Protein AF-A0A6M3KPN0-F1 (afdb_monomer_lite)

Radius of gyration: 13.37 Å; chains: 1; bounding box: 20×21×42 Å

Secondary structure (DSSP, 8-state):
----S---SHHHHHHHSGGGGSS---TTHHHHHHHHHHHHHHHHHHHHHHHH--

Foldseek 3Di:
DADPDDDDDPLCCCLHPPNVVVDDDDVCSSVVSVVVSVVVVVVVVVVVVVVVVD

Organism: NCBI:txid1070528

pLDDT: mean 88.74, std 10.47, range [47.78, 96.75]

Structure (mmCIF, N/CA/C/O backbone):
data_AF-A0A6M3KPN0-F1
#
_entry.id   AF-A0A6M3KPN0-F1
#
loop_
_atom_site.group_PDB
_atom_site.id
_atom_site.type_symbol
_atom_site.label_atom_id
_atom_site.label_alt_id
_atom_site.label_comp_id
_atom_site.label_asym_id
_atom_site.label_entity_id
_atom_site.label_seq_id
_atom_site.pdbx_PDB_ins_code
_atom_site.Cartn_x
_atom_site.Cartn_y
_atom_site.Cartn_z
_atom_site.occupancy
_atom_site.B_iso_or_equiv
_atom_site.auth_seq_id
_atom_site.auth_comp_id
_atom_site.auth_asym_id
_atom_site.auth_atom_id
_atom_site.pdbx_PDB_model_num
ATOM 1 N N . MET A 1 1 ? -13.499 4.940 -2.111 1.00 47.78 1 MET A N 1
ATOM 2 C CA . MET A 1 1 ? -12.050 4.864 -2.433 1.00 47.78 1 MET A CA 1
ATOM 3 C C . MET A 1 1 ? -11.698 3.443 -2.872 1.00 47.78 1 MET A C 1
ATOM 5 O O . MET A 1 1 ? -11.499 2.596 -2.007 1.00 47.78 1 MET A O 1
ATOM 9 N N . GLY A 1 2 ? -11.669 3.180 -4.182 1.00 57.25 2 GLY A N 1
ATOM 10 C CA . GLY A 1 2 ? -11.212 1.909 -4.765 1.00 57.25 2 GLY A CA 1
ATOM 11 C C . GLY A 1 2 ? -9.816 2.041 -5.380 1.00 57.25 2 GLY A C 1
ATOM 12 O O . GLY A 1 2 ? -9.397 3.147 -5.733 1.00 57.25 2 GLY A O 1
ATOM 13 N N . HIS A 1 3 ? -9.086 0.930 -5.478 1.00 68.69 3 HIS A N 1
ATOM 14 C CA . HIS A 1 3 ? -7.860 0.859 -6.271 1.00 68.69 3 HIS A CA 1
ATOM 15 C C . HIS A 1 3 ? -8.222 0.968 -7.761 1.00 68.69 3 HIS A C 1
ATOM 17 O O . HIS A 1 3 ? -9.113 0.281 -8.246 1.00 68.69 3 HIS A O 1
ATOM 23 N N . ARG A 1 4 ? -7.562 1.866 -8.495 1.00 70.25 4 ARG A N 1
ATOM 24 C CA . ARG A 1 4 ? -7.802 2.093 -9.936 1.00 70.25 4 ARG A CA 1
ATOM 25 C C . ARG A 1 4 ? -6.828 1.329 -10.843 1.00 70.25 4 ARG A C 1
ATOM 27 O O . ARG A 1 4 ? -6.788 1.571 -12.039 1.00 70.25 4 ARG A O 1
ATOM 34 N N . GLY A 1 5 ? -6.010 0.454 -10.268 1.00 78.12 5 GLY A N 1
ATOM 35 C CA . GLY A 1 5 ? -4.952 -0.263 -10.965 1.00 78.12 5 GLY A CA 1
ATOM 36 C C . GLY A 1 5 ? -4.703 -1.632 -10.348 1.00 78.12 5 GLY A C 1
ATOM 37 O O . GLY A 1 5 ? -5.276 -1.979 -9.313 1.00 78.12 5 GLY A O 1
ATOM 38 N N . ARG A 1 6 ? -3.840 -2.410 -11.006 1.00 86.81 6 ARG A N 1
ATOM 39 C CA . ARG A 1 6 ? -3.532 -3.790 -10.620 1.00 86.81 6 ARG A CA 1
ATOM 40 C C . ARG A 1 6 ? -2.891 -3.857 -9.235 1.00 86.81 6 ARG A C 1
ATOM 42 O O . ARG A 1 6 ? -1.842 -3.240 -9.012 1.00 86.81 6 ARG A O 1
ATOM 49 N N . LEU A 1 7 ? -3.488 -4.658 -8.358 1.00 90.62 7 LEU A N 1
ATOM 50 C CA . LEU A 1 7 ? -2.900 -5.083 -7.092 1.00 90.62 7 LEU A CA 1
ATOM 51 C C . LEU A 1 7 ? -1.964 -6.268 -7.340 1.00 90.62 7 LEU A C 1
ATOM 53 O O . LEU A 1 7 ? -2.284 -7.136 -8.1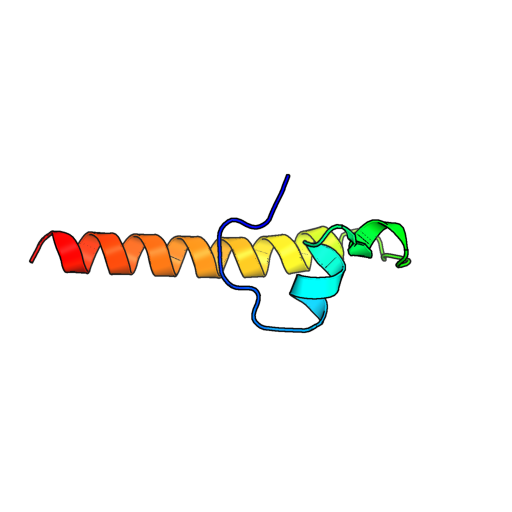54 1.00 90.62 7 LEU A O 1
ATOM 57 N N . ILE A 1 8 ? -0.794 -6.271 -6.707 1.00 90.81 8 ILE A N 1
ATOM 58 C CA . ILE A 1 8 ? 0.273 -7.238 -7.028 1.00 90.81 8 ILE A CA 1
ATOM 59 C C . ILE A 1 8 ? 0.568 -8.242 -5.919 1.00 90.81 8 ILE A C 1
A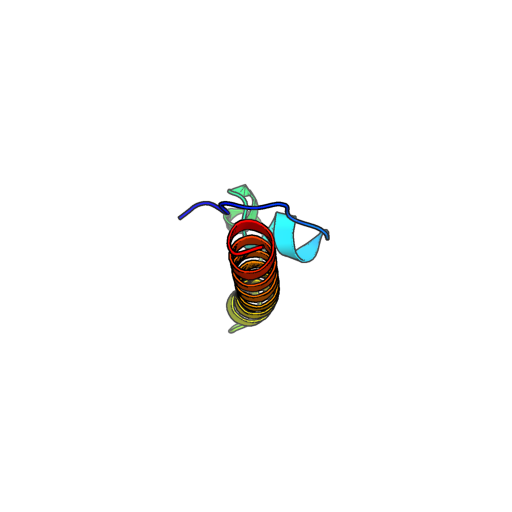TOM 61 O O . ILE A 1 8 ? 1.158 -9.277 -6.199 1.00 90.81 8 ILE A O 1
ATOM 65 N N . ASN A 1 9 ? 0.178 -7.958 -4.682 1.00 91.00 9 ASN A N 1
ATOM 66 C CA . ASN A 1 9 ? 0.499 -8.788 -3.526 1.00 91.00 9 ASN A CA 1
ATOM 67 C C . ASN A 1 9 ? -0.662 -8.835 -2.525 1.00 91.00 9 ASN A C 1
ATOM 69 O O . ASN A 1 9 ? -1.579 -8.012 -2.590 1.00 91.00 9 ASN A O 1
ATOM 73 N N . GLY A 1 10 ? -0.603 -9.809 -1.610 1.00 92.12 10 GLY A N 1
ATOM 74 C CA . GLY A 1 10 ? -1.608 -10.022 -0.562 1.00 92.12 10 GLY A CA 1
ATOM 75 C C . GLY A 1 10 ? -1.869 -8.756 0.249 1.00 92.12 10 GLY A C 1
ATOM 76 O O . GLY A 1 10 ? -3.004 -8.312 0.314 1.00 92.12 10 GLY A O 1
ATOM 77 N N . ASP A 1 11 ? -0.814 -8.078 0.707 1.00 92.88 11 ASP A N 1
ATOM 78 C CA . ASP A 1 11 ? -0.919 -6.812 1.443 1.00 92.88 11 ASP A CA 1
ATOM 79 C C . ASP A 1 11 ? -1.756 -5.744 0.719 1.00 92.88 11 ASP A C 1
ATOM 81 O O . ASP A 1 11 ? -2.556 -5.041 1.339 1.00 92.88 11 ASP A O 1
ATOM 85 N N . GLU A 1 12 ? -1.578 -5.576 -0.596 1.00 93.25 12 GLU A N 1
ATOM 86 C CA . GLU A 1 12 ? -2.365 -4.620 -1.377 1.00 93.25 12 GLU A CA 1
ATOM 87 C C . GLU A 1 12 ? -3.829 -5.065 -1.507 1.00 93.25 12 GLU A C 1
ATOM 89 O O . GLU A 1 12 ? -4.726 -4.222 -1.403 1.00 93.25 12 GLU A O 1
ATOM 94 N N . TRP A 1 13 ? -4.082 -6.364 -1.693 1.00 93.31 13 TRP A N 1
ATOM 95 C CA . TRP A 1 13 ? -5.432 -6.939 -1.689 1.00 93.31 13 TRP A CA 1
ATOM 96 C C . TRP A 1 13 ? -6.122 -6.746 -0.348 1.00 93.31 13 TRP A C 1
ATOM 98 O O . TRP A 1 13 ? -7.239 -6.226 -0.300 1.00 93.31 13 TRP A O 1
ATOM 108 N N . ASP A 1 14 ? -5.424 -7.035 0.734 1.00 93.88 14 ASP A N 1
ATOM 109 C CA . ASP A 1 14 ? -5.906 -6.887 2.092 1.00 93.88 14 ASP A CA 1
ATOM 110 C C . ASP A 1 14 ? -6.184 -5.422 2.430 1.00 93.88 14 ASP A C 1
ATOM 112 O O . ASP A 1 14 ? -7.260 -5.083 2.925 1.00 93.88 14 ASP A O 1
ATOM 116 N N . ALA A 1 15 ? -5.265 -4.512 2.096 1.00 93.88 15 ALA A N 1
ATOM 117 C CA . ALA A 1 15 ? -5.350 -3.115 2.513 1.00 93.88 15 ALA A CA 1
ATOM 118 C C . ALA A 1 15 ? -6.212 -2.222 1.609 1.00 93.88 15 ALA A C 1
ATOM 120 O O . ALA A 1 15 ? -6.728 -1.199 2.083 1.00 93.88 15 ALA A O 1
ATOM 121 N N . LEU A 1 16 ? -6.342 -2.527 0.312 1.00 92.31 16 LEU A N 1
ATOM 122 C CA . LEU A 1 16 ? -6.982 -1.631 -0.664 1.00 92.31 16 LEU A CA 1
ATOM 123 C C . LEU A 1 16 ? -8.360 -2.108 -1.129 1.00 92.31 16 LEU A C 1
ATOM 125 O O . LEU A 1 16 ? -9.155 -1.267 -1.566 1.00 92.31 16 LEU A O 1
ATOM 129 N N . SER A 1 17 ? -8.692 -3.388 -0.974 1.00 90.94 17 SER A N 1
ATOM 130 C CA . SER A 1 17 ? -10.014 -3.920 -1.322 1.00 90.94 17 SER A CA 1
ATOM 131 C C . SER A 1 17 ? -11.068 -3.625 -0.230 1.00 90.94 17 SER A C 1
ATOM 133 O O . SER A 1 17 ? -10.766 -2.988 0.792 1.00 90.94 17 SER A O 1
ATOM 135 N N . PRO A 1 18 ? -12.345 -4.008 -0.418 1.00 90.12 18 PRO A N 1
ATOM 136 C CA . PRO A 1 18 ? -13.349 -3.982 0.647 1.00 90.12 18 PRO A CA 1
ATOM 137 C C . PRO A 1 18 ? -13.019 -4.889 1.843 1.00 90.12 18 PRO A C 1
ATOM 139 O O . PRO A 1 18 ? -13.551 -4.625 2.924 1.00 90.12 18 PRO A O 1
ATOM 142 N N . TRP A 1 19 ? -12.140 -5.886 1.657 1.00 89.06 19 TRP A N 1
ATOM 143 C CA . TRP A 1 19 ? -11.707 -6.856 2.671 1.00 89.06 19 TRP A CA 1
ATOM 144 C C . TRP A 1 19 ? -11.020 -6.200 3.875 1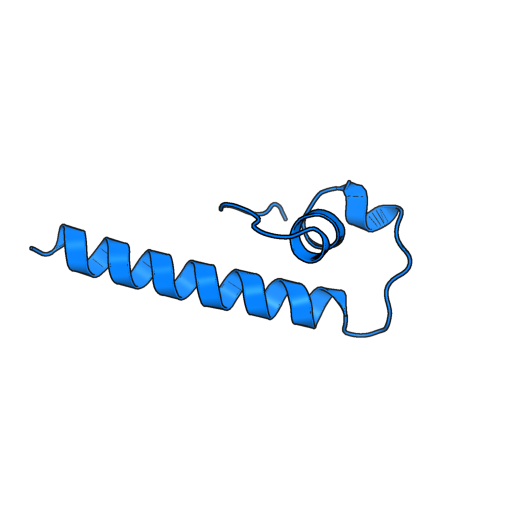.00 89.06 19 TRP A C 1
ATOM 146 O O . TRP A 1 19 ? -11.167 -6.658 5.002 1.00 89.06 19 TRP A O 1
ATOM 156 N N . LYS A 1 20 ? -10.397 -5.031 3.675 1.00 92.38 20 LYS A N 1
ATOM 157 C CA . LYS A 1 20 ? -9.702 -4.254 4.716 1.00 92.38 20 LYS A CA 1
ATOM 158 C C . LYS A 1 20 ? -10.486 -4.002 6.005 1.00 92.38 20 LYS A C 1
ATOM 160 O O . LYS A 1 20 ? -9.875 -3.635 7.001 1.00 92.38 20 LYS A O 1
ATOM 165 N N . ARG A 1 21 ? -11.821 -4.083 5.970 1.00 92.75 21 ARG A N 1
ATOM 166 C CA . ARG A 1 21 ? -12.691 -3.864 7.137 1.00 92.75 21 ARG A CA 1
ATOM 167 C C . ARG A 1 21 ? -12.700 -5.049 8.109 1.00 92.75 21 ARG A C 1
ATOM 169 O O . ARG A 1 21 ? -13.077 -4.859 9.254 1.00 92.75 21 ARG A O 1
ATOM 176 N N . PHE A 1 22 ? -12.310 -6.233 7.640 1.00 94.50 22 PHE A N 1
ATOM 177 C CA . PHE A 1 22 ? -12.311 -7.476 8.414 1.00 94.50 22 PHE A CA 1
ATOM 178 C C . PHE A 1 22 ? -10.946 -7.784 9.041 1.00 94.50 22 PHE A C 1
ATOM 180 O O . PHE A 1 22 ? -10.831 -8.685 9.863 1.00 94.50 22 PHE A O 1
ATOM 187 N N . LEU A 1 23 ? -9.911 -7.029 8.666 1.00 94.12 23 LEU A N 1
ATOM 188 C CA . LEU A 1 23 ? -8.548 -7.214 9.145 1.00 94.12 23 LEU A CA 1
ATOM 189 C C . LEU A 1 23 ? -8.201 -6.182 10.217 1.00 94.12 23 LEU A C 1
ATOM 191 O O . LEU A 1 23 ? -8.555 -5.004 10.105 1.00 94.12 23 LEU A O 1
ATOM 195 N N . HIS A 1 24 ? -7.460 -6.624 11.232 1.00 95.62 24 HIS A N 1
ATOM 196 C CA . HIS A 1 24 ? -6.861 -5.737 12.221 1.00 95.62 24 HIS A CA 1
ATOM 197 C C . HIS A 1 24 ? -5.573 -5.135 11.667 1.00 95.62 24 HIS A C 1
ATOM 199 O O . HIS A 1 24 ? -4.696 -5.849 11.193 1.00 95.62 24 HIS A O 1
ATOM 205 N N . TRP A 1 25 ? -5.459 -3.810 11.751 1.00 94.94 25 TRP A N 1
ATOM 206 C CA . TRP A 1 25 ? -4.328 -3.065 11.207 1.00 94.94 25 TRP A CA 1
ATOM 207 C C . TRP A 1 25 ? -3.562 -2.373 12.312 1.00 94.94 25 TRP A C 1
ATOM 209 O O . TRP A 1 25 ? -4.152 -1.690 13.152 1.00 94.94 25 TRP A O 1
ATOM 219 N N . ARG A 1 26 ? -2.236 -2.439 12.241 1.00 95.94 26 ARG A N 1
ATOM 220 C CA . ARG A 1 26 ? -1.398 -1.593 13.086 1.00 95.94 26 ARG A CA 1
ATOM 221 C C . ARG A 1 26 ? -1.513 -0.129 12.646 1.00 95.94 26 ARG A C 1
ATOM 223 O O . ARG A 1 26 ? -1.718 0.158 11.454 1.00 95.94 26 ARG A O 1
ATOM 230 N N . PRO A 1 27 ? -1.343 0.833 13.571 1.00 96.75 27 PRO A N 1
ATOM 231 C CA . PRO A 1 27 ? -1.288 2.243 13.215 1.00 96.75 27 PRO A CA 1
ATOM 232 C C . PRO A 1 27 ? -0.274 2.493 12.088 1.00 96.75 27 PRO A C 1
ATOM 234 O O . PRO A 1 27 ? 0.881 2.087 12.156 1.00 96.75 27 PRO A O 1
ATOM 237 N N . GLY A 1 28 ? -0.721 3.133 11.004 1.00 95.25 28 GLY A N 1
ATOM 238 C CA . GLY A 1 28 ? 0.130 3.473 9.855 1.00 95.25 28 GLY A CA 1
ATOM 239 C C . GLY A 1 28 ? 0.393 2.349 8.841 1.00 95.25 28 GLY A C 1
ATOM 240 O O . GLY A 1 28 ? 0.861 2.645 7.739 1.00 95.25 28 GLY A O 1
ATOM 241 N N . GLU A 1 29 ? 0.021 1.101 9.123 1.00 95.88 29 GLU A N 1
ATOM 242 C CA . GLU A 1 29 ? 0.296 -0.052 8.254 1.00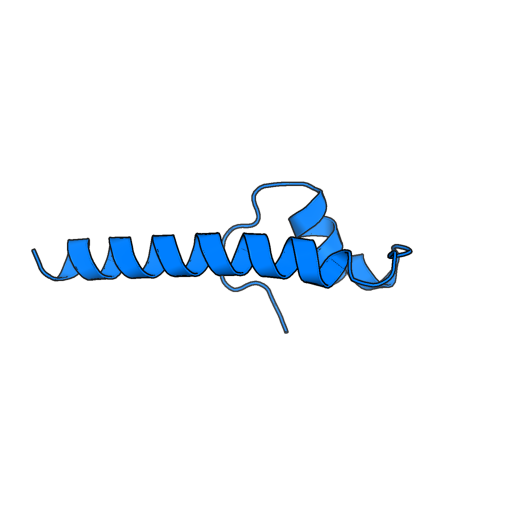 95.88 29 GLU A CA 1
ATOM 243 C C . GLU A 1 29 ? -0.373 0.069 6.881 1.00 95.88 29 GLU A C 1
ATOM 245 O O . GLU A 1 29 ? 0.302 0.112 5.849 1.00 95.88 29 GLU A O 1
ATOM 250 N N . ARG A 1 30 ? -1.695 0.280 6.852 1.00 95.06 30 ARG A N 1
ATOM 251 C CA . ARG A 1 30 ? -2.415 0.525 5.589 1.00 95.06 30 ARG A CA 1
ATOM 252 C C . ARG A 1 30 ? -1.876 1.731 4.831 1.00 95.06 30 ARG A C 1
ATOM 254 O O . ARG A 1 30 ? -1.887 1.755 3.602 1.00 95.06 30 ARG A O 1
ATOM 261 N N . LYS A 1 31 ? -1.414 2.762 5.548 1.00 95.50 31 LYS A N 1
ATOM 262 C CA . LYS A 1 31 ? -0.849 3.971 4.932 1.00 95.50 31 LYS A CA 1
ATOM 263 C C . LYS A 1 31 ? 0.478 3.653 4.243 1.00 95.50 31 LYS A C 1
ATOM 265 O O . LYS A 1 31 ? 0.704 4.158 3.145 1.00 95.50 31 LYS A O 1
ATOM 270 N N . ARG A 1 32 ? 1.321 2.805 4.844 1.00 96.69 32 ARG A N 1
ATOM 271 C CA . ARG A 1 32 ? 2.566 2.294 4.248 1.00 96.69 32 ARG A CA 1
ATOM 272 C C . ARG A 1 32 ? 2.280 1.520 2.959 1.00 96.69 32 ARG A C 1
ATOM 274 O O . ARG A 1 32 ? 2.833 1.874 1.920 1.00 96.69 32 ARG A O 1
ATOM 281 N N . ILE A 1 33 ? 1.344 0.571 3.000 1.00 94.69 33 ILE A N 1
ATOM 282 C CA . ILE A 1 33 ? 0.944 -0.233 1.831 1.00 94.69 33 ILE A CA 1
ATOM 283 C C . ILE A 1 33 ? 0.388 0.669 0.717 1.00 94.69 33 ILE A C 1
ATOM 285 O O . ILE A 1 33 ? 0.874 0.655 -0.416 1.00 94.69 33 ILE A O 1
ATOM 289 N N . LYS A 1 34 ? -0.555 1.562 1.050 1.00 93.50 34 LYS A N 1
ATOM 290 C CA . LYS A 1 34 ? -1.143 2.514 0.093 1.00 93.50 34 LYS A CA 1
ATOM 291 C C . LYS A 1 34 ? -0.100 3.446 -0.533 1.00 93.50 34 LYS A C 1
ATOM 293 O O . LYS A 1 34 ? -0.219 3.795 -1.708 1.00 93.50 34 LYS A O 1
ATOM 298 N N . ARG A 1 35 ? 0.922 3.871 0.221 1.00 95.19 35 ARG A N 1
ATOM 299 C CA . ARG A 1 35 ? 2.034 4.686 -0.305 1.00 95.19 35 ARG A CA 1
ATOM 300 C C . ARG A 1 35 ? 2.849 3.919 -1.347 1.00 95.19 35 ARG A C 1
ATOM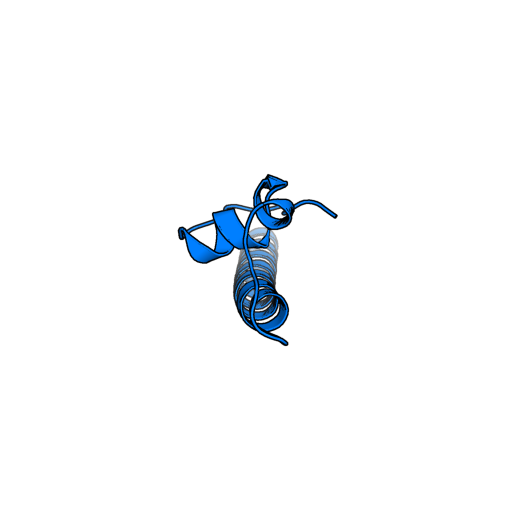 302 O O . ARG A 1 35 ? 3.154 4.505 -2.387 1.00 95.19 35 ARG A O 1
ATOM 309 N N . GLY A 1 36 ? 3.155 2.646 -1.090 1.00 94.25 36 GLY A N 1
ATOM 310 C CA . GLY A 1 36 ? 3.840 1.760 -2.037 1.00 94.25 36 GLY A CA 1
ATOM 311 C C . GLY A 1 36 ? 3.056 1.605 -3.339 1.00 94.25 36 GLY A C 1
ATOM 312 O O . GLY A 1 36 ? 3.562 1.956 -4.408 1.00 94.25 36 GLY A O 1
ATOM 313 N N . TYR A 1 37 ? 1.780 1.227 -3.229 1.00 94.62 37 TYR A N 1
ATOM 314 C CA . TYR A 1 37 ? 0.859 1.146 -4.365 1.00 94.62 37 TYR A CA 1
ATOM 315 C C . TYR A 1 37 ? 0.836 2.454 -5.172 1.00 94.62 37 TYR A C 1
ATOM 317 O O . TYR A 1 37 ? 1.086 2.458 -6.376 1.00 94.62 37 TYR A O 1
ATOM 325 N N . ASN A 1 38 ? 0.626 3.600 -4.513 1.00 93.50 38 ASN A N 1
ATOM 326 C CA . ASN A 1 38 ? 0.551 4.895 -5.193 1.00 93.50 38 ASN A CA 1
ATOM 327 C C . ASN A 1 38 ? 1.861 5.278 -5.901 1.00 93.50 38 ASN A C 1
ATOM 329 O O . ASN A 1 38 ? 1.815 5.896 -6.964 1.00 93.50 38 ASN A O 1
ATOM 333 N N . ARG A 1 39 ? 3.028 4.944 -5.329 1.00 94.19 39 ARG A N 1
ATOM 334 C CA . ARG A 1 39 ? 4.331 5.182 -5.972 1.00 94.19 39 ARG A CA 1
ATOM 335 C C . ARG A 1 39 ? 4.439 4.400 -7.277 1.00 94.19 39 ARG A C 1
ATOM 337 O O . ARG A 1 39 ? 4.780 4.997 -8.296 1.00 94.19 39 ARG A O 1
ATOM 344 N N . ARG A 1 40 ? 4.089 3.112 -7.246 1.00 92.50 40 ARG A N 1
ATOM 345 C CA . ARG A 1 40 ? 4.100 2.230 -8.419 1.00 92.50 40 ARG A CA 1
ATOM 346 C C . ARG A 1 40 ? 3.126 2.708 -9.491 1.00 92.50 40 ARG A C 1
ATOM 348 O O . ARG A 1 40 ? 3.508 2.817 -10.650 1.00 92.50 40 ARG A O 1
ATOM 355 N N . GLN A 1 41 ? 1.907 3.086 -9.099 1.00 92.44 41 GLN A N 1
ATOM 356 C CA . GLN A 1 41 ? 0.943 3.662 -10.036 1.00 92.44 41 GLN A CA 1
ATOM 357 C C . GLN A 1 41 ? 1.522 4.913 -10.703 1.00 92.44 41 GLN A C 1
ATOM 359 O O . GLN A 1 41 ? 1.569 4.970 -11.924 1.00 92.44 41 GLN A O 1
ATOM 364 N N . ARG A 1 42 ? 2.038 5.890 -9.939 1.00 92.06 42 ARG A N 1
ATOM 365 C CA . ARG A 1 42 ? 2.627 7.115 -10.518 1.00 92.06 42 ARG A CA 1
ATOM 366 C C . ARG A 1 42 ? 3.761 6.832 -11.507 1.00 92.06 42 ARG A C 1
ATOM 368 O O . ARG A 1 42 ? 3.863 7.532 -12.506 1.00 92.06 42 ARG A O 1
ATOM 375 N N . GLN A 1 43 ? 4.602 5.834 -11.238 1.00 91.75 43 GLN A N 1
ATOM 376 C CA . GLN A 1 43 ? 5.654 5.420 -12.172 1.00 91.75 43 GLN A CA 1
ATOM 377 C C . GLN A 1 43 ? 5.067 4.851 -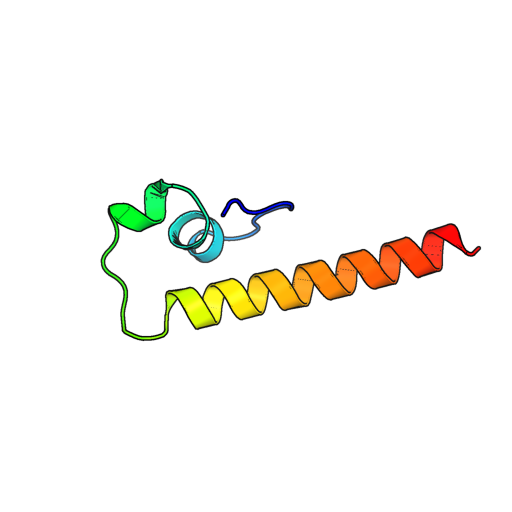13.467 1.00 91.75 43 GLN A C 1
ATOM 379 O O . GLN A 1 43 ? 5.477 5.269 -14.544 1.00 91.75 43 GLN A O 1
ATOM 384 N N . ALA A 1 44 ? 4.063 3.976 -13.367 1.00 90.06 44 ALA A N 1
ATOM 385 C CA . ALA A 1 44 ? 3.375 3.428 -14.534 1.00 90.06 44 ALA A CA 1
ATOM 386 C C . ALA A 1 44 ? 2.693 4.522 -15.373 1.00 90.06 44 ALA A C 1
ATOM 388 O O . ALA A 1 44 ? 2.789 4.503 -16.596 1.00 90.06 44 ALA A O 1
ATOM 389 N N . TRP A 1 45 ? 2.062 5.509 -14.727 1.00 90.00 45 TRP A N 1
ATOM 390 C CA . TRP A 1 45 ? 1.465 6.659 -15.414 1.00 90.00 45 TRP A CA 1
ATOM 391 C C . TRP A 1 45 ? 2.506 7.475 -16.181 1.00 90.00 45 TRP A C 1
ATOM 393 O O . TRP A 1 45 ? 2.278 7.787 -17.343 1.00 90.00 45 TRP A O 1
ATOM 403 N N . ARG A 1 46 ? 3.659 7.774 -15.567 1.00 91.38 46 ARG A N 1
ATOM 404 C CA . ARG A 1 46 ? 4.756 8.499 -16.234 1.00 91.38 46 ARG A CA 1
ATOM 405 C C . ARG A 1 46 ? 5.289 7.743 -17.445 1.00 91.38 46 ARG A C 1
ATOM 407 O O . ARG A 1 46 ? 5.446 8.340 -18.500 1.00 91.38 46 ARG A O 1
ATOM 414 N N . LEU A 1 47 ? 5.522 6.439 -17.296 1.00 91.19 47 LEU A N 1
ATOM 415 C CA . LEU A 1 47 ? 5.996 5.595 -18.391 1.00 91.19 47 LEU A CA 1
ATOM 416 C C . LEU A 1 47 ? 4.988 5.568 -19.545 1.00 91.19 47 LEU A C 1
ATOM 418 O O . LEU A 1 47 ? 5.374 5.717 -20.697 1.00 91.19 47 LEU A O 1
ATOM 422 N N . LYS A 1 48 ? 3.694 5.425 -19.234 1.00 89.81 48 LYS A N 1
ATOM 423 C CA . LYS A 1 48 ? 2.628 5.447 -20.241 1.00 89.81 48 LYS A CA 1
ATOM 424 C C . LYS A 1 48 ? 2.558 6.788 -20.975 1.00 89.81 48 LYS A C 1
ATOM 426 O O . LYS A 1 48 ? 2.323 6.788 -22.176 1.00 89.81 48 LYS A O 1
ATOM 431 N N . LEU A 1 49 ? 2.774 7.898 -20.266 1.00 90.56 49 LEU A N 1
ATOM 432 C CA . LEU A 1 49 ? 2.813 9.236 -20.858 1.00 90.56 49 LEU A CA 1
ATOM 433 C C . LEU A 1 49 ? 3.981 9.359 -21.851 1.00 90.56 49 LEU A C 1
ATOM 435 O O . LEU A 1 49 ? 3.756 9.678 -23.009 1.00 90.56 49 LEU A O 1
ATOM 439 N N . MET A 1 50 ? 5.189 8.966 -21.431 1.00 87.38 50 MET A N 1
ATOM 440 C CA . MET A 1 50 ? 6.391 8.981 -22.281 1.00 87.38 50 MET A CA 1
ATOM 441 C C . MET A 1 50 ? 6.266 8.091 -23.526 1.00 87.38 50 MET A C 1
ATOM 443 O O . MET A 1 50 ? 6.819 8.412 -24.571 1.00 87.38 50 MET A O 1
ATOM 447 N N . LEU A 1 51 ? 5.567 6.958 -23.415 1.00 85.94 51 LEU A N 1
ATOM 448 C CA . LEU A 1 51 ? 5.312 6.049 -24.539 1.00 85.94 51 LEU A CA 1
ATOM 449 C C . LEU A 1 51 ? 4.299 6.602 -25.544 1.00 85.94 51 LEU A C 1
ATOM 451 O O . LEU A 1 51 ? 4.361 6.226 -26.703 1.00 85.94 51 LEU A O 1
ATOM 455 N N . HIS A 1 52 ? 3.362 7.440 -25.101 1.00 79.19 52 HIS A N 1
ATOM 456 C CA . HIS A 1 52 ? 2.355 8.055 -25.968 1.00 79.19 52 HIS A CA 1
ATOM 457 C C . HIS A 1 52 ? 2.890 9.305 -26.690 1.00 79.19 52 HIS A C 1
ATOM 459 O O . HIS A 1 52 ? 2.334 9.722 -27.698 1.00 79.19 52 HIS A O 1
ATOM 465 N N . GLU A 1 53 ? 3.944 9.933 -26.166 1.00 73.19 53 GLU A N 1
ATOM 466 C CA . GLU A 1 53 ? 4.595 11.109 -26.766 1.00 73.19 53 GLU A CA 1
ATOM 467 C C . GLU A 1 53 ? 5.654 10.751 -27.833 1.00 73.19 53 GLU A C 1
ATOM 469 O O . GLU A 1 53 ? 6.263 11.651 -28.408 1.00 73.19 53 GLU A O 1
ATOM 474 N N . ARG A 1 54 ? 5.879 9.456 -28.096 1.00 55.94 54 ARG A N 1
ATOM 475 C CA . ARG A 1 54 ? 6.762 8.926 -29.149 1.00 55.94 54 ARG A CA 1
ATOM 476 C C . ARG A 1 54 ? 5.961 8.413 -30.334 1.00 55.94 54 ARG A C 1
ATOM 478 O O . ARG A 1 54 ? 6.483 8.561 -31.458 1.00 55.94 54 ARG A O 1
#

Sequence (54 aa):
MGHRGRLINGDEWDALSPWKRFLHWRPGERKRIKRGYNRRQRQAWRLKLMLHER